Protein AF-A0A9R1AJM9-F1 (afdb_monomer)

InterPro domains:
  IPR002985 Arginine decarboxylase [PR01180] (87-108)
  IPR002985 Arginine decarboxylase [PR01180] (112-137)
  IPR002985 Arginine decarboxylase [PTHR43295] (6-146)
  IPR009006 Alanine racemase/group IV decarboxylase, C-terminal [G3DSA:2.40.37.10] (38-152)

Structure (mmCIF, N/CA/C/O backbone):
data_AF-A0A9R1AJM9-F1
#
_entry.id   AF-A0A9R1AJM9-F1
#
loop_
_atom_site.group_PDB
_atom_site.id
_atom_site.type_symbol
_atom_site.label_atom_id
_atom_site.label_alt_id
_atom_site.label_comp_id
_atom_site.label_asym_id
_atom_site.label_entity_id
_atom_site.label_seq_id
_atom_site.pdbx_PDB_ins_code
_atom_site.Cartn_x
_atom_site.Cartn_y
_atom_site.Cartn_z
_atom_site.occupancy
_atom_site.B_iso_or_equiv
_atom_site.auth_seq_id
_atom_site.auth_comp_id
_atom_site.auth_asym_id
_atom_site.auth_atom_id
_atom_site.pdbx_PDB_model_num
ATOM 1 N N . MET A 1 1 ? -6.172 -3.847 -23.328 1.00 57.66 1 MET A N 1
ATOM 2 C CA . MET A 1 1 ? -5.267 -3.491 -24.440 1.00 57.66 1 MET A CA 1
ATOM 3 C C . MET A 1 1 ? -4.485 -2.274 -23.989 1.00 57.66 1 MET A C 1
ATOM 5 O O . MET A 1 1 ? -5.105 -1.376 -23.436 1.00 57.66 1 MET A O 1
ATOM 9 N N . MET A 1 2 ? -3.161 -2.311 -24.115 1.00 74.50 2 MET A N 1
ATOM 10 C CA . MET A 1 2 ? -2.261 -1.235 -23.691 1.00 74.50 2 MET A CA 1
ATOM 11 C C . MET A 1 2 ? -2.350 -0.064 -24.672 1.00 74.50 2 MET A C 1
ATOM 13 O O . MET A 1 2 ? -2.499 -0.305 -25.872 1.00 74.50 2 MET A O 1
ATOM 17 N N . ASP A 1 3 ? -2.323 1.178 -24.190 1.00 82.06 3 ASP A N 1
ATOM 18 C CA . ASP A 1 3 ? -2.371 2.335 -25.082 1.00 82.06 3 ASP A CA 1
ATOM 19 C C . ASP A 1 3 ? -1.009 2.568 -25.778 1.00 82.06 3 ASP A C 1
ATOM 21 O O . ASP A 1 3 ? 0.035 2.144 -25.270 1.00 82.06 3 ASP A O 1
ATOM 25 N N . PRO A 1 4 ? -0.995 3.237 -26.947 1.00 82.56 4 PRO A N 1
ATOM 26 C CA . PRO A 1 4 ? 0.229 3.427 -27.725 1.00 82.56 4 PRO A CA 1
ATOM 27 C C . PRO A 1 4 ? 1.305 4.275 -27.036 1.00 82.56 4 PRO A C 1
ATOM 29 O O . PRO A 1 4 ? 2.485 4.075 -27.315 1.00 82.56 4 PRO A O 1
ATOM 32 N N . ALA A 1 5 ? 0.927 5.214 -26.160 1.00 80.88 5 ALA A N 1
ATOM 33 C CA . ALA A 1 5 ? 1.891 6.071 -25.471 1.00 80.88 5 ALA A CA 1
ATOM 34 C C . ALA A 1 5 ? 2.647 5.271 -24.405 1.00 80.88 5 ALA A C 1
ATOM 36 O O . ALA A 1 5 ? 3.869 5.363 -24.308 1.00 80.88 5 ALA A O 1
ATOM 37 N N . THR A 1 6 ? 1.938 4.409 -23.677 1.00 84.62 6 THR A N 1
ATOM 38 C CA . THR A 1 6 ? 2.558 3.498 -22.712 1.00 84.62 6 THR A CA 1
ATOM 39 C C . THR A 1 6 ? 3.488 2.494 -23.400 1.00 84.62 6 THR A C 1
ATOM 41 O O . THR A 1 6 ? 4.585 2.240 -22.910 1.00 84.62 6 THR A O 1
ATOM 44 N N . ALA A 1 7 ? 3.104 1.964 -24.567 1.00 83.56 7 ALA A N 1
ATOM 45 C CA . ALA A 1 7 ? 3.961 1.061 -25.339 1.00 83.56 7 ALA A CA 1
ATOM 46 C C . ALA A 1 7 ? 5.275 1.734 -25.778 1.00 83.56 7 ALA A C 1
ATOM 48 O O . ALA A 1 7 ? 6.339 1.132 -25.660 1.00 83.56 7 ALA A O 1
ATOM 49 N N . TYR A 1 8 ? 5.205 2.993 -26.218 1.00 86.44 8 TYR A N 1
ATOM 50 C CA . TYR A 1 8 ? 6.381 3.770 -26.608 1.00 86.44 8 TYR A CA 1
ATOM 51 C C . TYR A 1 8 ? 7.346 3.995 -25.432 1.00 86.44 8 TYR A C 1
ATOM 53 O O . TYR A 1 8 ? 8.543 3.774 -25.573 1.00 86.44 8 TYR A O 1
ATOM 61 N N . LEU A 1 9 ? 6.828 4.350 -24.252 1.00 87.88 9 LEU A N 1
ATOM 62 C CA . LEU A 1 9 ? 7.644 4.549 -23.046 1.00 87.88 9 LEU A CA 1
ATOM 63 C C . LEU A 1 9 ? 8.334 3.260 -22.578 1.00 87.88 9 LEU A C 1
ATOM 65 O O . LEU A 1 9 ? 9.476 3.287 -22.125 1.00 87.88 9 LEU A O 1
ATOM 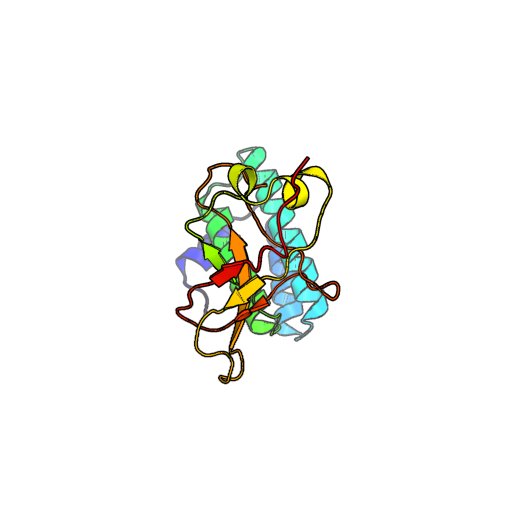69 N N . LEU A 1 10 ? 7.673 2.110 -22.718 1.00 85.12 10 LEU A N 1
ATOM 70 C CA . LEU A 1 10 ? 8.299 0.816 -22.431 1.00 85.12 10 LEU A CA 1
ATOM 71 C C . LEU A 1 10 ? 9.405 0.470 -23.439 1.00 85.12 10 LEU A C 1
ATOM 73 O O . LEU A 1 10 ? 10.399 -0.162 -23.080 1.00 85.12 10 LEU A O 1
ATOM 77 N N . ASP A 1 11 ? 9.267 0.931 -24.681 1.00 84.75 11 ASP A N 1
ATOM 78 C CA . ASP A 1 11 ? 10.297 0.835 -25.713 1.00 84.75 11 ASP A CA 1
ATOM 79 C C . ASP A 1 11 ? 11.421 1.875 -25.559 1.00 84.75 11 ASP A C 1
ATOM 81 O O . ASP A 1 11 ? 12.409 1.787 -26.287 1.00 84.75 11 ASP A O 1
ATOM 85 N N . GLU A 1 12 ? 11.346 2.815 -24.618 1.00 88.06 12 GLU A N 1
ATOM 86 C CA . GLU A 1 12 ? 12.440 3.739 -24.264 1.00 88.06 12 GLU A CA 1
ATOM 87 C C . GLU A 1 12 ? 13.197 3.320 -22.996 1.00 88.06 12 GLU A C 1
ATOM 89 O O . GLU A 1 12 ? 14.217 3.918 -22.657 1.00 88.06 12 GLU A O 1
ATOM 94 N N . LEU A 1 13 ? 12.780 2.228 -22.345 1.00 88.56 13 LEU A N 1
ATOM 95 C CA . LEU A 1 13 ? 13.502 1.659 -21.211 1.00 88.56 13 LEU A CA 1
ATOM 96 C C . LEU A 1 13 ? 14.968 1.356 -21.559 1.00 88.56 13 LEU A C 1
ATOM 98 O O . LEU A 1 13 ? 15.313 0.979 -22.689 1.00 88.56 13 LEU A O 1
ATOM 102 N N . THR A 1 14 ? 15.820 1.458 -20.542 1.00 87.94 14 THR A N 1
ATOM 103 C CA . THR A 1 14 ? 17.221 1.025 -20.604 1.00 87.94 14 THR A CA 1
ATOM 104 C C . THR A 1 14 ? 17.337 -0.445 -20.996 1.00 87.94 14 THR A C 1
ATOM 106 O O . THR A 1 14 ? 16.388 -1.215 -20.838 1.00 87.94 14 THR A O 1
ATOM 109 N N . ASP A 1 15 ? 18.504 -0.861 -21.490 1.00 85.75 15 ASP A N 1
ATOM 110 C CA . ASP A 1 15 ? 18.716 -2.237 -21.959 1.00 85.75 15 ASP A CA 1
ATOM 111 C C . ASP A 1 15 ? 18.404 -3.290 -20.883 1.00 85.75 15 ASP A C 1
ATOM 113 O O . ASP A 1 15 ? 17.752 -4.295 -21.186 1.00 85.75 15 ASP A O 1
ATOM 117 N N . ASP A 1 16 ? 18.768 -3.019 -19.627 1.00 82.88 16 ASP A N 1
ATOM 118 C CA . ASP A 1 16 ? 18.484 -3.901 -18.492 1.00 82.88 16 ASP A CA 1
ATOM 119 C C . ASP A 1 16 ? 16.971 -4.049 -18.264 1.00 82.88 16 ASP A C 1
ATOM 121 O O . ASP A 1 16 ? 16.442 -5.162 -18.303 1.00 82.88 16 ASP A O 1
ATOM 125 N N . CYS A 1 17 ? 16.234 -2.940 -18.127 1.00 84.75 17 CYS A N 1
ATOM 126 C CA . CYS A 1 17 ? 14.778 -2.962 -17.936 1.00 84.75 17 CYS A CA 1
ATOM 127 C C . CYS A 1 17 ? 14.040 -3.525 -19.161 1.00 84.75 17 CYS A C 1
ATOM 129 O O . CYS A 1 17 ? 13.062 -4.261 -19.032 1.00 84.75 17 CYS A O 1
ATOM 131 N N . ARG A 1 18 ? 14.524 -3.236 -20.369 1.00 89.69 18 ARG A N 1
ATOM 132 C CA . ARG A 1 18 ? 13.957 -3.749 -21.618 1.00 89.69 18 ARG A CA 1
ATOM 133 C C . ARG A 1 18 ? 14.117 -5.261 -21.734 1.00 89.69 18 ARG A C 1
ATOM 135 O O . ARG A 1 18 ? 13.238 -5.923 -22.288 1.00 89.69 18 ARG A O 1
ATOM 142 N N . SER A 1 19 ? 15.219 -5.821 -21.235 1.00 89.00 19 SER A N 1
ATOM 143 C CA . SER A 1 19 ? 15.408 -7.272 -21.200 1.00 89.00 19 SER A CA 1
ATOM 144 C C . SER A 1 19 ? 14.339 -7.949 -20.332 1.00 89.00 19 SER A C 1
ATOM 146 O O . SER A 1 19 ? 13.707 -8.904 -20.790 1.00 89.00 19 SER A O 1
ATOM 148 N N . GLU A 1 20 ? 14.027 -7.376 -19.165 1.00 90.00 20 GLU A N 1
ATOM 149 C CA . GLU A 1 20 ? 12.973 -7.878 -18.275 1.00 90.00 20 GLU A CA 1
ATOM 150 C C . GLU A 1 20 ? 11.580 -7.717 -18.878 1.00 90.00 20 GLU A C 1
ATOM 152 O O . GLU A 1 20 ? 10.772 -8.644 -18.842 1.00 90.00 20 GLU A O 1
ATOM 157 N N . TYR A 1 21 ? 11.315 -6.585 -19.533 1.00 90.81 21 TYR A N 1
ATOM 158 C CA . TYR A 1 21 ? 10.075 -6.390 -20.277 1.00 90.81 21 TYR A CA 1
ATOM 159 C C . TYR A 1 21 ? 9.892 -7.450 -21.377 1.00 90.81 21 TYR A C 1
ATOM 161 O O . TYR A 1 21 ? 8.815 -8.031 -21.514 1.00 90.81 21 TYR A O 1
ATOM 169 N N . ARG A 1 22 ? 10.946 -7.785 -22.133 1.00 91.19 22 ARG A N 1
ATOM 170 C CA . ARG A 1 22 ? 10.879 -8.860 -23.139 1.00 91.19 22 ARG A CA 1
ATOM 171 C C . ARG A 1 22 ? 10.629 -10.228 -22.507 1.00 91.19 22 ARG A C 1
ATOM 173 O O . ARG A 1 22 ? 9.848 -11.003 -23.059 1.00 91.19 22 ARG A O 1
ATOM 1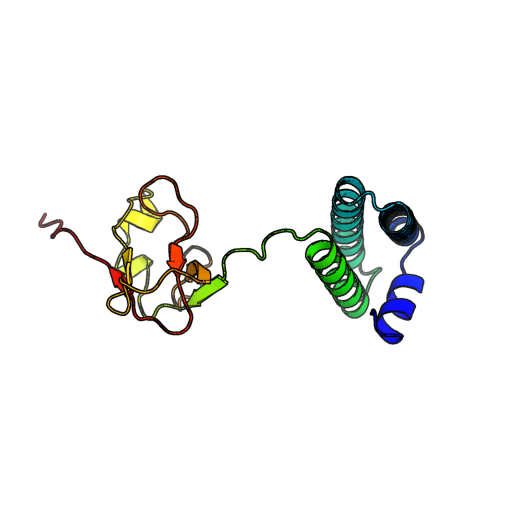80 N N . ASN A 1 23 ? 11.257 -10.525 -21.370 1.00 92.25 23 ASN A N 1
ATOM 181 C CA . ASN A 1 23 ? 11.045 -11.776 -20.637 1.00 92.25 23 ASN A CA 1
ATOM 182 C C . ASN A 1 23 ? 9.594 -11.902 -20.144 1.00 92.25 23 ASN A C 1
ATOM 184 O O . ASN A 1 23 ? 8.956 -12.945 -20.338 1.00 92.25 23 ASN A O 1
ATOM 188 N N . LEU A 1 24 ? 9.045 -10.814 -19.601 1.00 91.25 24 LEU A N 1
ATOM 189 C CA . LEU A 1 24 ? 7.638 -10.686 -19.229 1.00 91.25 24 LEU A CA 1
ATOM 190 C C . LEU A 1 24 ? 6.731 -10.950 -20.432 1.00 91.25 24 LEU A C 1
ATOM 192 O O . LEU A 1 24 ? 5.893 -11.846 -20.381 1.00 91.25 24 LEU A O 1
ATOM 196 N N . MET A 1 25 ? 6.939 -10.258 -21.554 1.00 89.06 25 MET A N 1
ATOM 197 C CA . MET A 1 25 ? 6.104 -10.442 -22.746 1.00 89.06 25 MET A CA 1
ATOM 198 C C . MET A 1 25 ? 6.197 -11.866 -23.306 1.00 89.06 25 MET A C 1
ATOM 200 O O . MET A 1 25 ? 5.185 -12.452 -23.690 1.00 89.06 25 MET A O 1
ATOM 204 N N . ALA A 1 26 ? 7.389 -12.464 -23.309 1.00 91.12 26 ALA A N 1
ATOM 205 C CA . ALA A 1 26 ? 7.583 -13.837 -23.759 1.00 91.12 26 ALA A CA 1
ATOM 206 C C . ALA A 1 26 ? 6.875 -14.856 -22.849 1.00 91.12 26 ALA A C 1
ATOM 208 O O . ALA A 1 26 ? 6.272 -15.804 -23.352 1.00 91.12 26 ALA A O 1
ATOM 209 N N . SER A 1 27 ? 6.926 -14.678 -21.524 1.00 90.44 27 SER A N 1
ATOM 210 C CA . SER A 1 27 ? 6.200 -15.540 -20.575 1.00 90.44 27 SER A CA 1
ATOM 211 C C . SER A 1 27 ? 4.682 -15.370 -20.682 1.00 90.44 27 SER A C 1
ATOM 213 O O . SER A 1 27 ? 3.967 -16.372 -20.720 1.00 90.44 27 SER A O 1
ATOM 215 N N . ALA A 1 28 ? 4.197 -14.139 -20.876 1.00 87.25 28 ALA A N 1
ATOM 216 C CA . ALA A 1 28 ? 2.785 -13.850 -21.115 1.00 87.25 28 ALA A CA 1
ATOM 217 C C . ALA A 1 28 ? 2.257 -14.527 -22.392 1.00 87.25 28 ALA A C 1
ATOM 219 O O . ALA A 1 28 ? 1.195 -15.146 -22.366 1.00 87.25 28 ALA A O 1
ATOM 220 N N . VAL A 1 29 ? 3.014 -14.485 -23.498 1.00 87.75 29 VAL A N 1
ATOM 221 C CA . VAL A 1 29 ? 2.655 -15.179 -24.754 1.00 87.75 29 VAL A CA 1
ATOM 222 C C . VAL A 1 29 ? 2.618 -16.699 -24.573 1.00 87.75 29 VAL A C 1
ATOM 224 O O . VAL A 1 29 ? 1.786 -17.371 -25.179 1.00 87.75 29 VAL A O 1
ATOM 227 N N . ARG A 1 30 ? 3.493 -17.250 -23.724 1.00 88.62 30 ARG A N 1
ATOM 228 C CA . ARG A 1 30 ? 3.503 -18.681 -23.382 1.00 88.62 30 ARG A CA 1
ATOM 229 C C . ARG A 1 30 ? 2.381 -19.089 -22.418 1.00 88.62 30 ARG A C 1
ATOM 231 O O . ARG A 1 30 ? 2.199 -20.284 -22.209 1.00 88.62 30 ARG A O 1
ATOM 238 N N . GLY A 1 31 ? 1.639 -18.136 -21.848 1.00 84.06 31 GLY A N 1
ATOM 239 C CA . GLY A 1 31 ? 0.611 -18.397 -20.836 1.00 84.06 31 GLY A CA 1
ATOM 240 C C . GLY A 1 31 ? 1.175 -18.829 -19.478 1.00 84.06 31 GLY A C 1
ATOM 241 O O . GLY A 1 31 ? 0.448 -19.402 -18.671 1.00 84.06 31 GLY A O 1
ATOM 242 N N . ASP A 1 32 ? 2.461 -18.578 -19.226 1.00 88.62 32 ASP A N 1
ATOM 243 C CA . ASP A 1 32 ? 3.106 -18.880 -17.950 1.00 88.62 32 ASP A CA 1
ATOM 244 C C . ASP A 1 32 ? 2.942 -17.690 -16.997 1.00 88.62 32 ASP A C 1
ATOM 246 O O . ASP A 1 32 ? 3.760 -16.769 -16.946 1.00 88.62 32 ASP A O 1
ATOM 250 N N . PHE A 1 33 ? 1.814 -17.691 -16.291 1.00 83.44 33 PHE A N 1
ATOM 251 C CA . PHE A 1 33 ? 1.394 -16.594 -15.427 1.00 83.44 33 PHE A CA 1
ATOM 252 C C . PHE A 1 33 ? 2.262 -16.438 -14.174 1.00 83.44 33 PHE A C 1
ATOM 254 O O . PHE A 1 33 ? 2.510 -15.309 -13.762 1.00 83.44 33 PHE A O 1
ATOM 261 N N . GLU A 1 34 ? 2.759 -17.529 -13.588 1.00 84.12 34 GLU A N 1
ATOM 262 C CA . GLU A 1 34 ? 3.613 -17.470 -12.394 1.00 84.12 34 GLU A CA 1
ATOM 263 C C . GLU A 1 34 ? 4.928 -16.752 -12.713 1.00 84.12 34 GLU A C 1
ATOM 265 O O . GLU A 1 34 ? 5.295 -15.772 -12.062 1.00 84.12 34 GLU A O 1
ATOM 270 N N . THR A 1 35 ? 5.579 -17.168 -13.800 1.00 90.25 35 THR A N 1
ATOM 271 C CA . THR A 1 35 ? 6.811 -16.538 -14.274 1.00 90.25 35 THR A CA 1
ATOM 272 C C . THR A 1 35 ? 6.573 -15.098 -14.749 1.00 90.25 35 THR A C 1
ATOM 274 O O . THR A 1 35 ? 7.428 -14.233 -14.555 1.00 90.25 35 THR A O 1
ATOM 277 N N . CYS A 1 36 ? 5.401 -14.804 -15.322 1.00 89.69 36 CYS A N 1
ATOM 278 C CA . CYS A 1 36 ? 5.019 -13.446 -15.719 1.00 89.69 36 CYS A CA 1
ATOM 279 C C . CYS A 1 36 ? 4.983 -12.483 -14.520 1.00 89.69 36 CYS A C 1
ATOM 281 O O . CYS A 1 36 ? 5.534 -11.384 -14.601 1.00 89.69 36 CYS A O 1
ATOM 283 N N . GLY A 1 37 ? 4.409 -12.914 -13.390 1.00 88.38 37 GLY A N 1
ATOM 284 C CA . GLY A 1 37 ? 4.405 -12.135 -12.149 1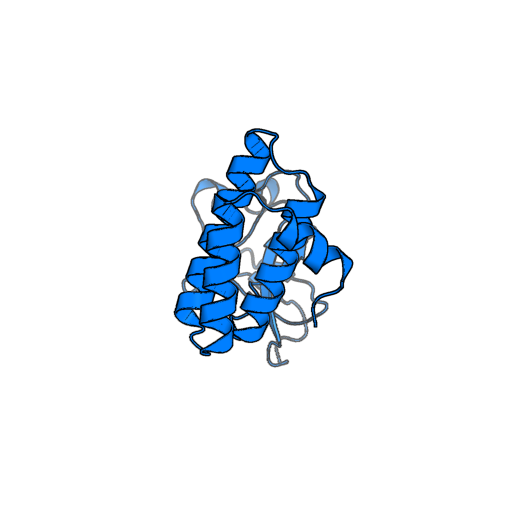.00 88.38 37 GLY A CA 1
ATOM 285 C C . GLY A 1 37 ? 5.816 -11.856 -11.623 1.00 88.38 37 GLY A C 1
ATOM 286 O O . GLY A 1 37 ? 6.127 -10.724 -11.256 1.00 88.38 37 GLY A O 1
ATOM 287 N N . LEU A 1 38 ? 6.706 -12.854 -11.675 1.00 90.75 38 LEU A N 1
ATOM 288 C CA . LEU A 1 38 ? 8.104 -12.690 -11.260 1.00 90.75 38 LEU A CA 1
ATOM 289 C C . LEU A 1 38 ? 8.846 -11.647 -12.108 1.00 90.75 38 LEU A C 1
ATOM 291 O O . LEU A 1 38 ? 9.530 -10.784 -11.551 1.00 90.75 38 LEU A O 1
ATOM 295 N N . TYR A 1 39 ? 8.700 -11.698 -13.436 1.00 92.75 39 TYR A N 1
ATOM 296 C CA . TYR A 1 39 ? 9.318 -10.708 -14.324 1.00 92.75 39 TYR A CA 1
ATOM 297 C C . TYR A 1 39 ? 8.699 -9.316 -14.165 1.00 92.75 39 TYR A C 1
ATOM 299 O O . TYR A 1 39 ? 9.421 -8.325 -14.250 1.00 92.75 39 TYR A O 1
ATOM 307 N N . ALA A 1 40 ? 7.397 -9.217 -13.879 1.00 91.69 40 ALA A N 1
ATOM 308 C CA . ALA A 1 40 ? 6.748 -7.940 -13.578 1.00 91.69 40 ALA A CA 1
ATOM 309 C C . ALA A 1 40 ? 7.336 -7.293 -12.315 1.00 91.69 40 ALA A C 1
ATOM 311 O O . ALA A 1 40 ? 7.711 -6.119 -12.339 1.00 91.69 40 ALA A O 1
ATOM 312 N N . ASP A 1 41 ? 7.520 -8.071 -11.247 1.00 91.19 41 ASP A N 1
ATOM 313 C CA . ASP A 1 41 ? 8.144 -7.591 -10.012 1.00 91.19 41 ASP A CA 1
ATOM 314 C C . ASP A 1 41 ? 9.616 -7.202 -10.207 1.00 91.19 41 ASP A C 1
ATOM 316 O O . ASP A 1 41 ? 10.086 -6.221 -9.625 1.00 91.19 41 ASP A O 1
ATOM 320 N N . GLN A 1 42 ? 10.366 -7.966 -11.009 1.00 93.88 42 GLN A N 1
ATOM 321 C CA . GLN A 1 42 ? 11.757 -7.646 -11.351 1.00 93.88 42 GLN A CA 1
ATOM 322 C C . GLN A 1 42 ? 11.853 -6.346 -12.149 1.00 93.88 42 GLN A C 1
ATOM 324 O O . GLN A 1 42 ? 12.629 -5.464 -11.776 1.00 93.88 42 GLN A O 1
ATOM 329 N N . LEU A 1 43 ? 11.027 -6.200 -13.188 1.00 94.31 43 LEU A N 1
ATOM 330 C CA . LEU A 1 43 ? 10.942 -4.989 -13.998 1.00 94.31 43 LEU A CA 1
ATOM 331 C C . LEU A 1 43 ? 10.621 -3.771 -13.126 1.00 94.31 43 LEU A C 1
ATOM 333 O O . LEU A 1 43 ? 11.351 -2.783 -13.160 1.00 94.31 43 LEU A O 1
ATOM 337 N N . LYS A 1 44 ? 9.581 -3.862 -12.288 1.00 94.31 44 LYS A N 1
ATOM 338 C CA . LYS A 1 44 ? 9.167 -2.776 -11.392 1.00 94.31 44 LYS A CA 1
ATOM 339 C C . LYS A 1 44 ? 10.281 -2.355 -10.433 1.00 94.31 44 LYS A C 1
ATOM 341 O O . LYS A 1 44 ? 10.529 -1.160 -10.276 1.00 94.31 44 LYS A O 1
ATOM 346 N N . ARG A 1 45 ? 10.985 -3.317 -9.824 1.00 94.31 45 ARG A N 1
ATOM 347 C CA . ARG A 1 45 ? 12.121 -3.034 -8.930 1.00 94.31 45 ARG A CA 1
ATOM 348 C C . ARG A 1 45 ? 13.270 -2.345 -9.662 1.00 94.31 45 ARG A C 1
ATOM 350 O O . ARG A 1 45 ? 13.747 -1.321 -9.186 1.00 94.31 45 ARG A O 1
ATOM 357 N N . HIS A 1 46 ? 13.689 -2.859 -10.816 1.00 94.12 46 HIS A N 1
ATOM 358 C CA . HIS A 1 46 ? 14.790 -2.257 -11.572 1.00 94.12 46 HIS A CA 1
ATOM 359 C C . HIS A 1 46 ? 14.446 -0.858 -12.095 1.00 94.12 46 HIS A C 1
ATOM 361 O O . HIS A 1 46 ? 15.271 0.047 -11.981 1.00 94.12 46 HIS A O 1
ATOM 367 N N . CYS A 1 47 ? 13.223 -0.642 -12.590 1.00 94.19 47 CYS A N 1
ATOM 368 C CA . CYS A 1 47 ? 12.778 0.688 -13.002 1.00 94.19 47 CYS A CA 1
ATOM 369 C C . CYS A 1 47 ? 12.763 1.679 -11.828 1.00 94.19 47 CYS A C 1
ATOM 371 O O . CYS A 1 47 ? 13.164 2.828 -11.998 1.00 94.19 47 CYS A O 1
ATOM 373 N N . ALA A 1 48 ? 12.358 1.242 -10.631 1.00 94.56 48 ALA A N 1
ATOM 374 C CA . ALA A 1 48 ? 12.396 2.080 -9.435 1.00 94.56 48 ALA A CA 1
ATOM 375 C C . ALA A 1 48 ? 13.827 2.470 -9.030 1.00 94.56 48 ALA A C 1
ATOM 377 O O . ALA A 1 48 ? 14.051 3.620 -8.658 1.00 94.56 48 ALA A O 1
ATOM 378 N N . GLU A 1 49 ? 14.798 1.558 -9.126 1.00 94.81 49 GLU A N 1
ATOM 379 C CA . GLU A 1 49 ? 16.205 1.894 -8.866 1.00 94.81 49 GLU A CA 1
ATOM 380 C C . GLU A 1 49 ? 16.756 2.870 -9.910 1.00 94.81 49 GLU A C 1
ATOM 382 O O . GLU A 1 49 ? 17.325 3.896 -9.556 1.00 94.81 49 GLU A O 1
ATOM 387 N N . GLN A 1 50 ? 16.507 2.637 -11.198 1.00 93.44 50 GLN A N 1
ATOM 388 C CA . GLN A 1 50 ? 16.980 3.548 -12.246 1.00 93.44 50 GLN A CA 1
ATOM 389 C C . GLN A 1 50 ? 16.328 4.934 -12.194 1.00 93.44 50 GLN A C 1
ATOM 391 O O . GLN A 1 50 ? 16.954 5.927 -12.566 1.00 93.44 50 GLN A O 1
ATOM 396 N N . PHE A 1 51 ? 15.089 5.024 -11.710 1.00 95.25 51 PHE A N 1
ATOM 397 C CA . PHE A 1 51 ? 14.462 6.305 -11.403 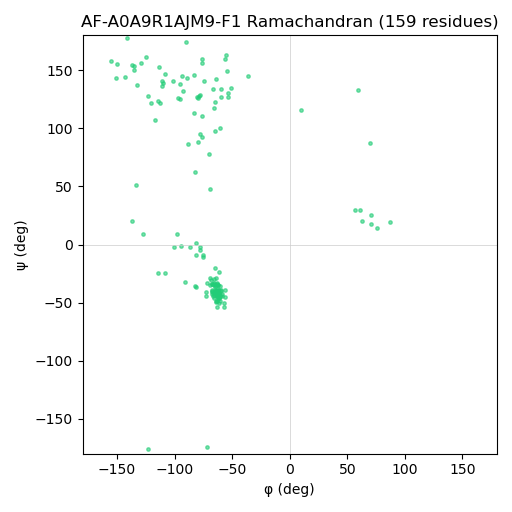1.00 95.25 51 PHE A CA 1
ATOM 398 C C . PHE A 1 51 ? 15.199 7.042 -10.274 1.00 95.25 51 PHE A C 1
ATOM 400 O O . PHE A 1 51 ? 15.438 8.243 -10.391 1.00 95.25 51 PHE A O 1
ATOM 407 N N . LYS A 1 52 ? 15.612 6.343 -9.205 1.00 94.56 52 LYS A N 1
ATOM 408 C CA . LYS A 1 52 ? 16.400 6.951 -8.112 1.00 94.56 52 LYS A CA 1
ATOM 409 C C . LYS A 1 52 ? 17.749 7.481 -8.600 1.00 94.56 52 LYS A C 1
ATOM 411 O O . LYS A 1 52 ? 18.185 8.525 -8.128 1.00 94.56 52 LYS A O 1
ATOM 416 N N . GLU A 1 53 ? 18.359 6.804 -9.571 1.00 94.88 53 GLU A N 1
ATOM 417 C CA . GLU A 1 53 ? 19.602 7.238 -10.226 1.00 94.88 53 GLU A CA 1
ATOM 418 C C . GLU A 1 53 ? 19.390 8.352 -11.274 1.00 94.88 53 GLU A C 1
ATOM 420 O O . GLU A 1 53 ? 20.348 8.842 -11.871 1.00 94.88 53 GLU A O 1
ATOM 425 N N . GLY A 1 54 ? 18.143 8.774 -11.519 1.00 91.88 54 GLY A N 1
ATOM 426 C CA . GLY A 1 54 ? 17.803 9.840 -12.466 1.00 91.88 54 GLY A CA 1
ATOM 427 C C . GLY A 1 54 ? 17.870 9.435 -13.943 1.00 91.88 54 GLY A C 1
ATOM 428 O O . GLY A 1 54 ? 17.873 10.307 -14.809 1.00 91.88 54 GLY A O 1
ATOM 429 N N . VAL A 1 55 ? 17.932 8.132 -14.239 1.00 93.69 55 VAL A N 1
ATOM 430 C CA . VAL A 1 55 ? 17.990 7.595 -15.611 1.00 93.69 55 VAL A CA 1
ATOM 431 C C . VAL A 1 55 ? 16.598 7.506 -16.239 1.00 93.69 55 VAL A C 1
ATOM 433 O O . VAL A 1 55 ? 16.448 7.742 -17.435 1.00 93.69 55 VAL A O 1
ATOM 436 N N . LEU A 1 56 ? 15.581 7.179 -15.438 1.00 93.56 56 LEU A N 1
ATOM 437 C CA . LEU A 1 56 ? 14.184 7.096 -15.873 1.00 93.56 56 LEU A CA 1
ATOM 438 C C . LEU A 1 56 ? 13.359 8.256 -15.314 1.00 93.56 56 LEU A C 1
ATOM 440 O O . LEU A 1 56 ? 13.586 8.709 -14.193 1.00 93.56 56 LEU A O 1
ATOM 444 N N . GLY A 1 57 ? 12.370 8.703 -16.089 1.00 92.94 57 GLY A N 1
ATOM 445 C CA . GLY A 1 57 ? 11.390 9.702 -15.665 1.00 92.94 57 GLY A CA 1
ATOM 446 C C . GLY A 1 57 ? 10.141 9.099 -15.016 1.00 92.94 57 GLY A C 1
ATOM 447 O O . GLY A 1 57 ? 9.946 7.881 -14.968 1.00 92.94 57 GLY A O 1
ATOM 448 N N . LEU A 1 58 ? 9.265 9.969 -14.511 1.00 93.75 58 LEU A N 1
ATOM 449 C CA . LEU A 1 58 ? 8.035 9.565 -13.821 1.00 93.75 58 LEU A CA 1
ATOM 450 C C . LEU A 1 58 ? 7.054 8.854 -14.765 1.00 93.75 58 LEU A C 1
ATOM 452 O O . LEU A 1 58 ? 6.352 7.930 -14.361 1.00 93.75 58 LEU A O 1
ATOM 456 N N . GLU A 1 59 ? 7.022 9.258 -16.032 1.00 93.31 59 GLU A N 1
ATOM 457 C CA . GLU A 1 59 ? 6.200 8.646 -17.074 1.00 93.31 59 GLU A CA 1
ATOM 458 C C . GLU A 1 59 ? 6.570 7.179 -17.334 1.00 93.31 59 GLU A C 1
ATOM 460 O O . GLU A 1 59 ? 5.684 6.352 -17.540 1.00 93.31 59 GLU A O 1
ATOM 465 N N . HIS A 1 60 ? 7.854 6.828 -17.224 1.00 93.12 60 HIS A N 1
ATOM 466 C CA . HIS A 1 60 ? 8.318 5.448 -17.354 1.00 93.12 60 HIS A CA 1
ATOM 467 C C . HIS A 1 60 ? 7.826 4.584 -16.186 1.00 93.12 60 HIS A C 1
ATOM 469 O O . HIS A 1 60 ? 7.344 3.472 -16.398 1.00 93.12 60 HIS A O 1
ATOM 475 N N . LEU A 1 61 ? 7.879 5.110 -14.957 1.00 93.62 61 LEU A N 1
ATOM 476 C CA . LEU A 1 61 ? 7.319 4.430 -13.785 1.00 93.62 61 LEU A CA 1
ATOM 477 C C . LEU A 1 61 ? 5.811 4.224 -13.919 1.00 93.62 61 LEU A C 1
ATOM 479 O O . LEU A 1 61 ? 5.330 3.117 -13.693 1.00 93.62 61 LEU A O 1
ATOM 483 N N . ALA A 1 62 ? 5.077 5.256 -14.342 1.00 92.00 62 ALA A N 1
ATOM 484 C CA . ALA A 1 62 ? 3.638 5.157 -14.566 1.00 92.00 62 ALA A CA 1
ATOM 485 C C . ALA A 1 62 ? 3.299 4.096 -15.627 1.00 92.00 62 ALA A C 1
ATOM 487 O O . ALA A 1 62 ? 2.340 3.338 -15.466 1.00 92.00 62 ALA A O 1
ATOM 488 N N . ALA A 1 63 ? 4.109 4.000 -16.686 1.00 92.88 63 ALA A N 1
ATOM 489 C CA . ALA A 1 63 ? 3.933 2.998 -17.727 1.00 92.88 63 ALA A CA 1
ATOM 490 C C . ALA A 1 63 ? 4.165 1.567 -17.218 1.00 92.88 63 ALA A C 1
ATOM 492 O O . ALA A 1 63 ? 3.381 0.660 -17.513 1.00 92.88 63 ALA A O 1
ATOM 493 N N . VAL A 1 64 ? 5.214 1.368 -16.416 1.00 93.56 64 VAL A N 1
ATOM 494 C CA . VAL A 1 64 ? 5.534 0.075 -15.795 1.00 93.56 64 VAL A CA 1
ATOM 495 C C . VAL A 1 64 ? 4.483 -0.321 -14.759 1.00 93.56 64 VAL A C 1
ATOM 497 O O . VAL A 1 64 ? 4.078 -1.482 -14.724 1.00 93.56 64 VAL A O 1
ATOM 500 N N . ASP A 1 65 ? 3.980 0.622 -13.962 1.00 91.94 65 ASP A N 1
ATOM 501 C CA . ASP A 1 65 ? 2.885 0.367 -13.023 1.00 91.94 65 ASP A CA 1
ATOM 502 C C . ASP A 1 65 ? 1.610 -0.067 -13.757 1.00 91.94 65 ASP A C 1
ATOM 504 O O . ASP A 1 65 ? 1.014 -1.087 -13.402 1.00 91.94 65 ASP A O 1
ATOM 508 N N . GLY A 1 66 ? 1.244 0.623 -14.842 1.00 90.50 66 GLY A N 1
ATOM 509 C CA . GLY A 1 66 ? 0.120 0.228 -15.693 1.00 90.50 66 GLY A CA 1
ATOM 510 C C . GLY A 1 66 ? 0.292 -1.166 -16.310 1.00 90.50 66 GLY A C 1
ATOM 511 O O . GLY A 1 66 ? -0.661 -1.948 -16.350 1.00 90.50 66 GLY A O 1
ATOM 512 N N . LEU A 1 67 ? 1.508 -1.522 -16.745 1.00 90.38 67 LEU A N 1
ATOM 513 C CA . LEU A 1 67 ? 1.820 -2.876 -17.216 1.00 90.38 67 LEU A CA 1
ATOM 514 C C . LEU A 1 67 ? 1.606 -3.919 -16.113 1.00 90.38 67 LEU A C 1
ATOM 516 O O . LEU A 1 67 ? 0.953 -4.937 -16.349 1.00 90.38 67 LEU A O 1
ATOM 520 N N . CYS A 1 68 ? 2.135 -3.666 -14.915 1.00 89.81 68 CYS A N 1
ATOM 521 C CA . CYS A 1 68 ? 2.016 -4.574 -13.776 1.00 89.81 68 CYS A CA 1
ATOM 522 C C . CYS A 1 68 ? 0.548 -4.787 -13.384 1.0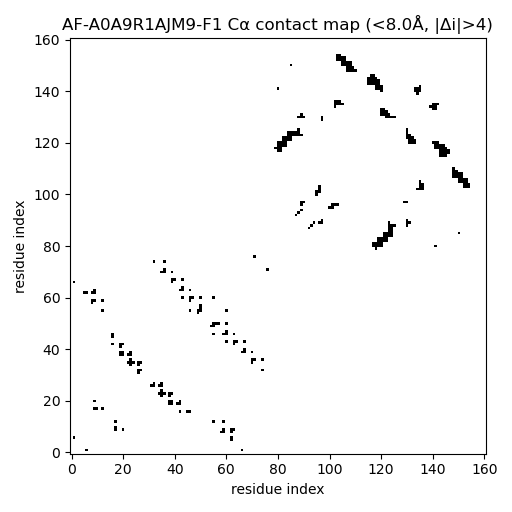0 89.81 68 CYS A C 1
ATOM 524 O O . CYS A 1 68 ? 0.147 -5.917 -13.112 1.00 89.81 68 CYS A O 1
ATOM 526 N N . GLU A 1 69 ? -0.281 -3.740 -13.423 1.00 87.19 69 GLU A N 1
ATOM 527 C CA . GLU A 1 69 ? -1.725 -3.868 -13.202 1.00 87.19 69 GLU A CA 1
ATOM 528 C C . GLU A 1 69 ? -2.405 -4.748 -14.258 1.00 87.19 69 GLU A C 1
ATOM 530 O O . GLU A 1 69 ? -3.270 -5.562 -13.926 1.00 87.19 69 GLU A O 1
ATOM 535 N N . ILE A 1 70 ? -2.029 -4.613 -15.535 1.00 87.69 70 ILE A N 1
ATOM 536 C CA . ILE A 1 70 ? -2.561 -5.459 -16.613 1.00 87.69 70 ILE A CA 1
ATOM 537 C C . ILE A 1 70 ? -2.168 -6.922 -16.387 1.00 87.69 70 ILE A C 1
ATOM 539 O O . ILE A 1 70 ? -3.020 -7.803 -16.527 1.00 87.69 70 ILE A O 1
ATOM 543 N N . VAL A 1 71 ? -0.911 -7.178 -16.016 1.00 88.12 71 VAL A N 1
ATOM 544 C CA . VAL A 1 71 ? -0.417 -8.524 -15.701 1.00 88.12 71 VAL A CA 1
ATOM 545 C C . VAL A 1 71 ? -1.183 -9.110 -14.518 1.00 88.12 71 VAL A C 1
ATOM 547 O O . VAL A 1 71 ? -1.753 -10.191 -14.651 1.00 88.12 71 VAL A O 1
ATOM 550 N N . ALA A 1 72 ? -1.307 -8.372 -13.413 1.00 85.06 72 ALA A N 1
ATOM 551 C CA . ALA A 1 72 ? -2.057 -8.798 -12.232 1.00 85.06 72 ALA A CA 1
ATOM 552 C C . ALA A 1 72 ? -3.520 -9.149 -12.569 1.00 85.06 72 ALA A C 1
ATOM 554 O O . ALA A 1 72 ? -4.028 -10.211 -12.200 1.00 85.06 72 ALA A O 1
ATOM 555 N N . ARG A 1 73 ? -4.194 -8.305 -13.363 1.00 84.12 73 ARG A N 1
ATOM 556 C CA . ARG A 1 73 ? -5.561 -8.581 -13.841 1.00 84.12 73 ARG A CA 1
ATOM 557 C C . ARG A 1 73 ? -5.629 -9.840 -14.706 1.00 84.12 73 ARG A C 1
ATOM 559 O O . ARG A 1 73 ? -6.577 -10.609 -14.572 1.00 84.12 73 ARG A O 1
ATOM 566 N N . GLY A 1 74 ? -4.644 -10.060 -15.578 1.00 82.62 74 GLY A N 1
ATOM 567 C CA . GLY A 1 74 ? -4.562 -11.246 -16.434 1.00 82.62 74 GLY A CA 1
ATOM 568 C C . GLY A 1 74 ? -4.317 -12.543 -15.659 1.00 82.62 74 GLY A C 1
ATOM 569 O O . GLY A 1 74 ? -4.864 -13.581 -16.020 1.00 82.62 74 GLY A O 1
ATOM 570 N N . MET A 1 75 ? -3.554 -12.475 -14.567 1.00 81.62 75 MET A N 1
ATOM 571 C CA . MET A 1 75 ? -3.281 -13.609 -13.678 1.00 81.62 75 MET A CA 1
ATOM 572 C C . MET A 1 75 ? -4.463 -13.964 -12.764 1.00 81.62 75 MET A C 1
ATOM 574 O O . MET A 1 75 ? -4.425 -14.986 -12.081 1.00 81.62 75 MET A O 1
ATOM 578 N N . GLY A 1 76 ? -5.500 -13.121 -12.703 1.00 76.31 76 GLY A N 1
ATOM 579 C CA . GLY A 1 76 ? -6.593 -13.282 -11.745 1.00 76.31 76 GLY A CA 1
ATOM 580 C C . GLY A 1 76 ? -6.132 -13.162 -10.289 1.00 76.31 76 GLY A C 1
ATOM 581 O O . GLY A 1 76 ? -6.820 -13.654 -9.394 1.00 76.31 76 GLY A O 1
ATOM 582 N N . THR A 1 77 ? -4.975 -12.535 -10.036 1.00 69.19 77 THR A N 1
ATOM 583 C CA . THR A 1 77 ? -4.530 -12.249 -8.670 1.00 69.19 77 THR A CA 1
ATOM 584 C C . THR A 1 77 ? -5.577 -11.369 -8.007 1.00 69.19 77 THR A C 1
ATOM 586 O O . THR A 1 77 ? -5.972 -10.350 -8.580 1.00 69.19 77 THR A O 1
ATOM 589 N N . ALA A 1 78 ? -6.052 -11.783 -6.830 1.00 62.44 78 ALA A N 1
ATOM 590 C CA . ALA A 1 78 ? -7.047 -11.033 -6.081 1.00 62.44 78 ALA A CA 1
ATOM 591 C C . ALA A 1 78 ? -6.556 -9.594 -5.885 1.00 62.44 78 ALA A C 1
ATOM 593 O O . ALA A 1 78 ? -5.438 -9.368 -5.420 1.00 62.44 78 ALA A O 1
ATOM 594 N N . GLU A 1 79 ? -7.393 -8.632 -6.271 1.00 69.31 79 GLU A N 1
ATOM 595 C CA . GLU A 1 79 ? -7.172 -7.226 -5.957 1.00 69.31 79 GLU A CA 1
ATOM 596 C C . GLU A 1 79 ? -6.970 -7.125 -4.437 1.00 69.31 79 GLU A C 1
ATOM 598 O O . GLU A 1 79 ? -7.728 -7.726 -3.668 1.00 69.31 79 GLU A O 1
ATOM 603 N N . GLY A 1 80 ? -5.905 -6.446 -4.000 1.00 80.00 80 GLY A N 1
ATOM 604 C CA . GLY A 1 80 ? -5.613 -6.299 -2.574 1.00 80.00 80 GLY A CA 1
ATOM 605 C C . GLY A 1 80 ? -6.799 -5.691 -1.808 1.00 80.00 80 GLY A C 1
ATOM 606 O O . GLY A 1 80 ? -7.698 -5.098 -2.413 1.00 80.00 80 GLY A O 1
ATOM 607 N N . PRO A 1 81 ? -6.824 -5.804 -0.469 1.00 88.88 81 PRO A N 1
ATOM 608 C CA . PRO A 1 81 ? -7.944 -5.299 0.308 1.00 88.88 81 PRO A CA 1
ATOM 609 C C . PRO A 1 81 ? -8.120 -3.795 0.083 1.00 88.88 81 PRO A C 1
ATOM 611 O O . PRO A 1 81 ? -7.170 -3.010 0.140 1.00 88.88 81 PRO A O 1
ATOM 614 N N . ARG A 1 82 ? -9.364 -3.375 -0.145 1.00 89.31 82 ARG A N 1
ATOM 615 C CA . ARG A 1 82 ? -9.704 -1.968 -0.340 1.00 89.31 82 ARG A CA 1
ATOM 616 C C . ARG A 1 82 ? -9.474 -1.192 0.955 1.00 89.31 82 ARG A C 1
ATOM 618 O O . ARG A 1 82 ? -9.925 -1.600 2.024 1.00 89.31 82 ARG A O 1
ATOM 625 N N . ARG A 1 83 ? -8.831 -0.032 0.861 1.00 90.50 83 ARG A N 1
ATOM 626 C CA . ARG A 1 83 ? -8.676 0.875 2.003 1.00 90.50 83 ARG A CA 1
ATOM 627 C C . ARG A 1 83 ? -9.960 1.668 2.239 1.00 90.50 83 ARG A C 1
ATOM 629 O O . ARG A 1 83 ? -10.475 2.302 1.320 1.00 90.50 83 ARG A O 1
ATOM 636 N N . TYR A 1 84 ? -10.457 1.647 3.471 1.00 90.38 84 TYR A N 1
ATOM 637 C CA . TYR A 1 84 ? -11.595 2.440 3.925 1.00 90.38 84 TYR A CA 1
ATOM 638 C C . TYR A 1 84 ? -11.131 3.470 4.945 1.00 90.38 84 TYR A C 1
ATOM 640 O O . TYR A 1 84 ? -10.593 3.109 5.990 1.00 90.38 84 TYR A O 1
ATOM 648 N N . HIS A 1 85 ? -11.375 4.746 4.657 1.00 91.38 85 HIS A N 1
ATOM 649 C CA . HIS A 1 85 ? -11.067 5.816 5.595 1.00 91.38 85 HIS A CA 1
ATOM 650 C C . HIS A 1 85 ? -12.160 5.942 6.659 1.00 91.38 85 HIS A C 1
ATOM 652 O O . HIS A 1 85 ? -13.342 6.052 6.323 1.00 91.38 85 HIS A O 1
ATOM 658 N N . ILE A 1 86 ? -11.775 5.917 7.934 1.00 90.12 86 ILE A N 1
ATOM 659 C CA . ILE A 1 86 ? -12.688 6.012 9.075 1.00 90.12 86 ILE A CA 1
ATOM 660 C C . ILE A 1 86 ? -12.519 7.348 9.795 1.00 90.12 86 ILE A C 1
ATOM 662 O O . ILE A 1 86 ? -11.410 7.823 10.012 1.00 90.12 86 ILE A O 1
ATOM 666 N N . A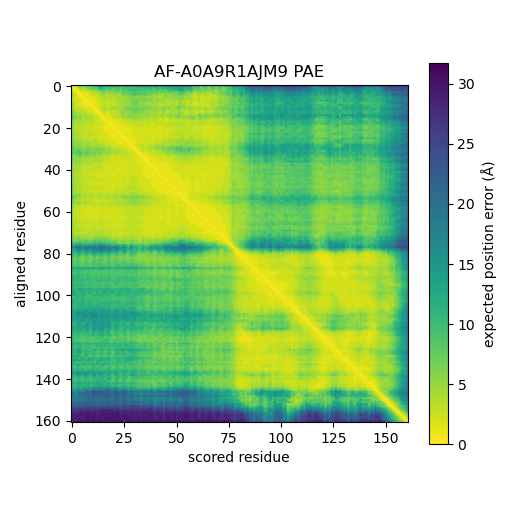SN A 1 87 ? -13.638 7.950 10.199 1.00 90.38 87 ASN A N 1
ATOM 667 C CA . ASN A 1 87 ? -13.642 9.181 10.990 1.00 90.38 87 ASN A CA 1
ATOM 668 C C . ASN A 1 87 ? -13.428 8.878 12.487 1.00 90.38 87 ASN A C 1
ATOM 670 O O . ASN A 1 87 ? -14.315 9.075 13.314 1.00 90.38 87 ASN A O 1
ATOM 674 N N . LEU A 1 88 ? -12.271 8.308 12.803 1.00 87.88 88 LEU A N 1
ATOM 675 C CA . LEU A 1 88 ? -11.790 7.947 14.138 1.00 87.88 88 LEU A CA 1
ATOM 676 C C . LEU A 1 88 ? -10.269 8.034 14.088 1.00 87.88 88 LEU A C 1
ATOM 678 O O . LEU A 1 88 ? -9.732 7.659 13.063 1.00 87.88 88 LEU A O 1
ATOM 682 N N . SER A 1 89 ? -9.583 8.476 15.144 1.00 90.94 89 SER A N 1
ATOM 683 C CA . SER A 1 89 ? -8.115 8.396 15.223 1.00 90.94 89 SER A CA 1
ATOM 684 C C . SER A 1 89 ? -7.696 7.163 16.019 1.00 90.94 89 SER A C 1
ATOM 686 O O . SER A 1 89 ? -8.142 6.974 17.158 1.00 90.94 89 SER A O 1
ATOM 688 N N . VAL A 1 90 ? -6.838 6.328 15.426 1.00 91.75 90 VAL A N 1
ATOM 689 C CA . VAL A 1 90 ? -6.312 5.113 16.066 1.00 91.75 90 VAL A CA 1
ATOM 690 C C . VAL A 1 90 ? -5.545 5.489 17.331 1.00 91.75 90 VAL A C 1
ATOM 692 O O . VAL A 1 90 ? -5.797 4.925 18.390 1.00 91.75 90 VAL A O 1
ATOM 695 N N . PHE A 1 91 ? -4.711 6.523 17.272 1.00 92.38 91 PHE A N 1
ATOM 696 C CA . PHE A 1 91 ? -3.887 6.962 18.401 1.00 92.38 91 PHE A CA 1
ATOM 697 C C . PHE A 1 91 ? -4.703 7.454 19.601 1.00 92.38 91 PHE A C 1
ATOM 699 O O . PHE A 1 91 ? -4.292 7.276 20.744 1.00 92.38 91 PHE A O 1
ATOM 706 N N . THR A 1 92 ? -5.863 8.076 19.363 1.00 88.88 92 THR A N 1
ATOM 707 C CA . THR A 1 92 ? -6.695 8.611 20.454 1.00 88.88 92 THR A CA 1
ATOM 708 C C . THR A 1 92 ? -7.726 7.619 20.967 1.00 88.88 92 THR A C 1
ATOM 710 O O . THR A 1 92 ? -8.107 7.681 22.132 1.00 88.88 92 THR A O 1
ATOM 713 N N . SER A 1 93 ? -8.240 6.747 20.097 1.00 89.88 93 SER A N 1
ATOM 714 C CA . SER A 1 93 ? -9.369 5.871 20.424 1.00 89.88 93 SER A CA 1
ATOM 715 C C . SER A 1 93 ? -8.970 4.409 20.593 1.00 89.88 93 SER A C 1
ATOM 717 O O . SER A 1 93 ? -9.677 3.686 21.282 1.00 89.88 93 SER A O 1
ATOM 719 N N . LEU A 1 94 ? -7.868 3.968 19.985 1.00 90.81 94 LEU A N 1
ATOM 720 C CA . LEU A 1 94 ? -7.368 2.590 20.006 1.00 90.81 94 LEU A CA 1
ATOM 721 C C . LEU A 1 94 ? -5.851 2.545 20.304 1.00 90.81 94 LEU A C 1
ATOM 723 O O . LEU A 1 94 ? -5.110 1.890 19.569 1.00 90.81 94 LEU A O 1
ATOM 727 N N . PRO A 1 95 ? -5.357 3.212 21.368 1.00 91.31 95 PRO A N 1
ATOM 728 C CA . PRO A 1 95 ? -3.920 3.290 21.642 1.00 91.31 95 PRO A CA 1
ATOM 729 C C . PRO A 1 95 ? -3.290 1.911 21.863 1.00 91.31 95 PRO A C 1
ATOM 731 O O . PRO A 1 95 ? -2.183 1.675 21.395 1.00 91.31 95 PRO A O 1
ATOM 734 N N . ASP A 1 96 ? -4.009 0.978 22.494 1.00 91.56 96 ASP A N 1
ATOM 735 C CA . ASP A 1 96 ? -3.509 -0.379 22.756 1.00 91.56 96 ASP A CA 1
ATOM 736 C C . ASP A 1 96 ? -3.361 -1.205 21.470 1.00 91.56 96 ASP A C 1
ATOM 738 O O . ASP A 1 96 ? -2.503 -2.081 21.386 1.00 91.56 96 ASP A O 1
ATOM 742 N N . MET A 1 97 ? -4.170 -0.920 20.444 1.00 90.44 97 MET A N 1
ATOM 743 C CA . MET A 1 97 ? -4.026 -1.566 19.136 1.00 90.44 97 MET A CA 1
ATOM 744 C C . MET A 1 97 ? -2.714 -1.156 18.476 1.00 90.44 97 MET A C 1
ATOM 746 O O . MET A 1 97 ? -2.008 -2.004 17.946 1.00 90.44 97 MET A O 1
ATOM 750 N N . TRP A 1 98 ? -2.387 0.134 18.535 1.00 91.69 98 TRP A N 1
ATOM 751 C CA . TRP A 1 98 ? -1.141 0.657 17.986 1.00 91.69 98 TRP A CA 1
ATOM 752 C C . TRP A 1 98 ? 0.080 0.264 18.833 1.00 91.69 98 TRP A C 1
ATOM 754 O O . TRP A 1 98 ? 1.098 -0.149 18.291 1.00 91.69 98 TRP A O 1
ATOM 764 N N . ALA A 1 99 ? -0.014 0.365 20.161 1.00 92.25 99 ALA A N 1
ATOM 765 C CA . ALA A 1 99 ? 1.135 0.210 21.051 1.00 92.25 99 ALA A CA 1
ATOM 766 C C . ALA A 1 99 ? 1.503 -1.251 21.351 1.00 92.25 99 ALA A C 1
ATOM 768 O O . ALA A 1 99 ? 2.682 -1.557 21.523 1.00 92.25 99 ALA A O 1
ATOM 769 N N . ILE A 1 100 ? 0.509 -2.137 21.481 1.00 92.69 100 ILE A N 1
ATOM 770 C CA . ILE A 1 100 ? 0.702 -3.527 21.933 1.00 92.69 100 ILE A CA 1
ATOM 771 C C . ILE A 1 100 ? -0.100 -4.545 21.109 1.00 92.69 100 ILE A C 1
ATOM 773 O O . ILE A 1 100 ? -0.353 -5.652 21.582 1.00 92.69 100 ILE A O 1
ATOM 777 N N . GLU A 1 101 ? -0.514 -4.177 19.892 1.00 91.00 101 GLU A N 1
ATOM 778 C CA . GLU A 1 101 ? -1.227 -5.052 18.946 1.00 91.00 101 GLU A CA 1
ATOM 779 C C . GLU A 1 101 ? -2.533 -5.647 19.514 1.00 91.00 101 GLU A C 1
ATOM 781 O O . GLU A 1 101 ? -2.974 -6.737 19.135 1.00 91.00 101 GLU A O 1
ATOM 786 N N . GLN A 1 102 ? -3.196 -4.936 20.436 1.00 90.38 102 GLN A N 1
ATOM 787 C CA . GLN A 1 102 ? -4.461 -5.398 21.000 1.00 90.38 102 GLN A CA 1
ATOM 788 C C . GLN A 1 102 ? -5.554 -5.461 19.924 1.00 90.38 102 GLN A C 1
ATOM 790 O O . GLN A 1 102 ? -5.926 -4.459 19.309 1.00 90.38 102 GLN A O 1
ATOM 795 N N . LEU A 1 103 ? -6.136 -6.648 19.748 1.00 91.25 103 LEU A N 1
ATOM 796 C CA . LEU A 1 103 ? -7.236 -6.859 18.814 1.00 91.25 103 LEU A CA 1
ATOM 797 C C . LEU A 1 103 ? -8.559 -6.352 19.396 1.00 91.25 103 LEU A C 1
ATOM 799 O O . LEU A 1 103 ? -8.980 -6.764 20.479 1.00 91.25 103 LEU A O 1
ATOM 803 N N . PHE A 1 104 ? -9.263 -5.525 18.624 1.00 89.88 104 PHE A N 1
ATOM 804 C CA . PHE A 1 104 ? -10.613 -5.065 18.945 1.00 89.88 104 PHE A CA 1
ATOM 805 C C . PHE A 1 104 ? -11.642 -5.665 17.978 1.00 89.88 104 PHE A C 1
ATOM 807 O O . PHE A 1 104 ? -11.384 -5.745 16.772 1.00 89.88 104 PHE A O 1
ATOM 814 N N . PRO A 1 105 ? -12.834 -6.067 18.459 1.00 89.75 105 PRO A N 1
ATOM 815 C CA . PRO A 1 105 ? -13.924 -6.443 17.573 1.00 89.75 105 PRO A CA 1
ATOM 816 C C . PRO A 1 105 ? -14.405 -5.223 16.778 1.00 89.75 105 PRO A C 1
ATOM 818 O O . PRO A 1 105 ? -14.921 -4.254 17.341 1.00 89.75 105 PRO A O 1
ATOM 821 N N . ILE A 1 106 ? -14.269 -5.291 15.455 1.00 88.06 106 ILE A N 1
ATOM 822 C CA . ILE A 1 106 ? -14.740 -4.262 14.528 1.00 88.06 106 ILE A CA 1
ATOM 823 C C .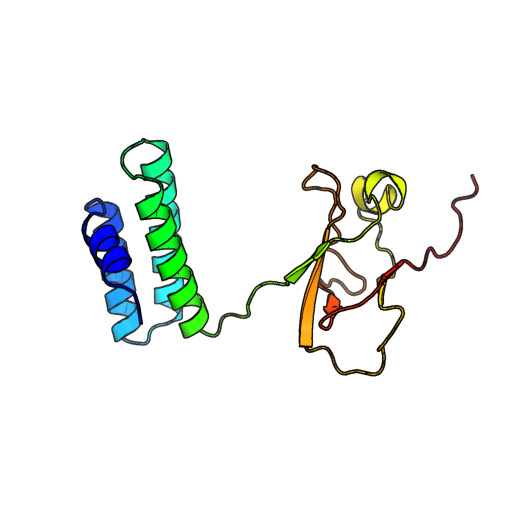 ILE A 1 106 ? -15.745 -4.900 13.579 1.00 88.06 106 ILE A C 1
ATOM 825 O O . ILE A 1 106 ? -15.429 -5.866 12.883 1.00 88.06 106 ILE A O 1
ATOM 829 N N . ILE A 1 107 ? -16.962 -4.358 13.560 1.00 85.81 107 ILE A N 1
ATOM 830 C CA . ILE A 1 107 ? -18.048 -4.844 12.709 1.00 85.81 107 ILE A CA 1
ATOM 831 C C . ILE A 1 107 ? -18.776 -3.673 12.038 1.00 85.81 107 ILE A C 1
ATOM 833 O O . ILE A 1 107 ? -18.861 -2.582 12.608 1.00 85.81 107 ILE A O 1
ATOM 837 N N . PRO A 1 108 ? -19.343 -3.865 10.837 1.00 84.38 108 PRO A N 1
ATOM 838 C CA . PRO A 1 108 ? -20.274 -2.894 10.280 1.00 84.38 108 PRO A CA 1
ATOM 839 C C . PRO A 1 108 ? -21.541 -2.778 11.143 1.00 84.38 108 PRO A C 1
ATOM 841 O O . PRO A 1 108 ? -22.058 -3.779 11.634 1.00 84.38 108 PRO A O 1
ATOM 844 N N . ILE A 1 109 ? -22.083 -1.568 11.294 1.00 84.88 109 ILE A N 1
ATOM 845 C CA . ILE A 1 109 ? -23.333 -1.323 12.046 1.00 84.88 109 ILE A CA 1
ATOM 846 C C . ILE A 1 109 ? -24.551 -1.850 11.288 1.00 84.88 109 ILE A C 1
ATOM 848 O O . ILE A 1 109 ? -25.549 -2.261 11.875 1.00 84.88 109 ILE A O 1
ATOM 852 N N . GLN A 1 110 ? -24.495 -1.793 9.961 1.00 82.94 110 GLN A N 1
ATOM 853 C CA . GLN A 1 110 ? -25.629 -2.049 9.084 1.00 82.94 110 GLN A CA 1
ATOM 854 C C . GLN A 1 110 ? -25.285 -3.139 8.077 1.00 82.94 110 GLN A C 1
ATOM 856 O O . GLN A 1 110 ? -24.114 -3.399 7.801 1.00 82.94 110 GLN A O 1
ATOM 861 N N . ARG A 1 111 ? -26.332 -3.739 7.490 1.00 82.25 111 ARG A N 1
ATOM 862 C CA . ARG A 1 111 ? -26.227 -4.674 6.356 1.00 82.25 111 ARG A CA 1
ATOM 863 C C . ARG A 1 111 ? -25.403 -5.940 6.669 1.00 82.25 111 ARG A C 1
ATOM 865 O O . ARG A 1 111 ? -24.835 -6.555 5.775 1.00 82.25 111 ARG A O 1
ATOM 872 N N . LEU A 1 112 ? -25.409 -6.371 7.936 1.00 84.19 112 LEU A N 1
ATOM 873 C CA . LEU A 1 112 ? -24.743 -7.594 8.420 1.00 84.19 112 LEU A CA 1
ATOM 874 C C . LEU A 1 112 ? -25.271 -8.886 7.771 1.00 84.19 112 LEU A C 1
ATOM 876 O O . LEU A 1 112 ? -24.567 -9.888 7.738 1.00 84.19 112 LEU A O 1
ATOM 880 N N . GLN A 1 113 ? -26.504 -8.865 7.256 1.00 85.00 113 GLN A N 1
ATOM 881 C CA . GLN A 1 113 ? -27.130 -10.012 6.587 1.00 85.00 113 GLN A CA 1
ATOM 882 C C . GLN A 1 113 ? -26.802 -10.089 5.087 1.00 85.00 113 GLN A C 1
ATOM 884 O O . GLN A 1 113 ? -27.236 -11.008 4.397 1.00 85.00 113 GLN A O 1
ATOM 889 N N . GLU A 1 114 ? -26.051 -9.126 4.548 1.00 85.94 114 GLU A N 1
ATOM 890 C CA . GLU A 1 114 ? -25.690 -9.113 3.136 1.00 85.94 114 GLU A CA 1
ATOM 891 C C . GLU A 1 114 ? -24.310 -9.750 2.903 1.00 85.94 114 GLU A C 1
ATOM 893 O O . GLU A 1 114 ? -23.307 -9.309 3.448 1.00 85.94 114 GLU A O 1
ATOM 898 N N . ARG A 1 115 ? -24.243 -10.757 2.022 1.00 84.81 115 ARG A N 1
ATOM 899 C CA . ARG A 1 115 ? -23.036 -11.559 1.707 1.00 84.81 115 ARG A CA 1
ATOM 900 C C . ARG A 1 115 ? -21.837 -10.761 1.145 1.00 84.81 115 ARG A C 1
ATOM 902 O O . ARG A 1 115 ? -21.850 -10.629 -0.069 1.00 84.81 115 ARG A O 1
ATOM 909 N N . PRO A 1 116 ? -20.779 -10.389 1.885 1.00 85.25 116 PRO A N 1
ATOM 910 C CA . PRO A 1 116 ? -19.663 -9.498 1.489 1.00 85.25 116 PRO A CA 1
ATOM 911 C C . PRO A 1 116 ? -19.161 -9.563 0.029 1.00 85.25 116 PRO A C 1
ATOM 913 O O . PRO A 1 116 ? -19.190 -10.617 -0.600 1.00 85.25 116 PRO A O 1
ATOM 916 N N . ALA A 1 117 ? -18.739 -8.420 -0.525 1.00 84.81 117 ALA A N 1
ATOM 917 C CA . ALA A 1 117 ? -18.306 -8.282 -1.925 1.00 84.81 117 ALA A CA 1
ATOM 918 C C . ALA A 1 117 ? -16.819 -7.945 -2.086 1.00 84.81 117 ALA A C 1
ATOM 920 O O . ALA A 1 117 ? -16.268 -8.202 -3.149 1.00 84.81 117 ALA A O 1
ATOM 921 N N . VAL A 1 118 ? -16.200 -7.336 -1.075 1.00 87.75 118 VAL A N 1
ATOM 922 C CA . VAL A 1 118 ? -14.809 -6.878 -1.128 1.00 87.75 118 VAL A CA 1
ATOM 923 C C . VAL A 1 118 ? -14.163 -7.088 0.225 1.00 87.75 118 VAL A C 1
ATOM 925 O O . VAL A 1 118 ? -14.817 -6.886 1.243 1.00 87.75 118 VAL A O 1
ATOM 928 N N . ASP A 1 119 ? -12.888 -7.437 0.245 1.00 90.19 119 ASP A N 1
ATOM 929 C CA . ASP A 1 119 ? -12.102 -7.366 1.468 1.00 90.19 119 ASP A CA 1
ATOM 930 C C . ASP A 1 119 ? -11.587 -5.941 1.660 1.00 90.19 119 ASP A C 1
ATOM 932 O O . ASP A 1 119 ? -11.311 -5.230 0.688 1.00 90.19 119 ASP A O 1
ATOM 936 N N . GLY A 1 120 ? -11.477 -5.490 2.906 1.00 90.69 120 GLY A N 1
ATOM 937 C CA . GLY A 1 120 ? -10.967 -4.159 3.187 1.00 90.69 120 GLY A CA 1
ATOM 938 C C . GLY A 1 120 ? -10.236 -4.008 4.506 1.00 90.69 120 GLY A C 1
ATOM 939 O O . GLY A 1 120 ? -10.447 -4.755 5.458 1.00 90.69 120 GLY A O 1
ATOM 940 N N . VAL A 1 121 ? -9.372 -3.004 4.530 1.00 93.38 121 VAL A N 1
ATOM 941 C CA . VAL A 1 121 ? -8.617 -2.545 5.699 1.00 93.38 121 VAL A CA 1
ATOM 942 C C . VAL A 1 121 ? -9.090 -1.152 6.078 1.00 93.38 121 VAL A C 1
ATOM 944 O O . VAL A 1 121 ? -9.570 -0.402 5.222 1.00 93.38 121 VAL A O 1
ATOM 947 N N . LEU A 1 122 ? -8.964 -0.794 7.352 1.00 92.75 122 LEU A N 1
ATOM 948 C CA . LEU A 1 122 ? -9.380 0.521 7.829 1.00 92.75 122 LEU A CA 1
ATOM 949 C C . LEU A 1 122 ? -8.156 1.413 7.981 1.00 92.75 122 LEU A C 1
ATOM 951 O O . LEU A 1 122 ? -7.094 0.971 8.405 1.00 92.75 122 LEU A O 1
ATOM 955 N N . SER A 1 123 ? -8.279 2.677 7.618 1.00 94.06 123 SER A N 1
ATOM 956 C CA . SER A 1 123 ? -7.265 3.691 7.896 1.00 94.06 123 SER A CA 1
ATOM 957 C C . SER A 1 123 ? -7.956 4.908 8.453 1.00 94.06 123 SER A C 1
ATOM 959 O O . SER A 1 123 ? -9.026 5.275 7.977 1.00 94.06 123 SER A O 1
ATOM 961 N N . ASP A 1 124 ? -7.393 5.510 9.482 1.00 94.00 124 ASP A N 1
ATOM 962 C CA . ASP A 1 124 ? -7.900 6.772 9.968 1.00 94.00 124 ASP A CA 1
ATOM 963 C C . ASP A 1 124 ? -7.581 7.920 8.996 1.00 94.00 124 ASP A C 1
ATOM 965 O O . ASP A 1 124 ? -7.166 7.724 7.846 1.00 94.00 124 ASP A O 1
ATOM 969 N N . LEU A 1 125 ? -7.905 9.132 9.436 1.00 93.81 125 LEU A N 1
ATOM 970 C CA . LEU A 1 125 ? -7.654 10.374 8.713 1.00 93.81 125 LEU A CA 1
ATOM 971 C C . LEU A 1 125 ? -6.381 11.080 9.198 1.00 93.81 125 LEU A C 1
ATOM 973 O O . LEU A 1 125 ? -6.161 12.239 8.847 1.00 93.81 125 LEU A O 1
ATOM 977 N N . THR A 1 126 ? -5.575 10.433 10.041 1.00 92.62 126 THR A N 1
ATOM 978 C CA . THR A 1 126 ? -4.297 10.998 10.469 1.00 92.62 126 THR A CA 1
ATOM 979 C C . THR A 1 126 ? -3.267 10.867 9.348 1.00 92.62 126 THR A C 1
ATOM 981 O O . THR A 1 126 ? -3.421 10.083 8.413 1.00 92.62 126 THR A O 1
ATOM 984 N N . CYS A 1 127 ? -2.211 11.676 9.414 1.00 94.31 127 CYS A N 1
ATOM 985 C CA . CYS A 1 127 ? -1.133 11.644 8.423 1.00 94.31 127 CYS A CA 1
ATOM 986 C C . CYS A 1 127 ? -0.110 10.529 8.682 1.00 94.31 127 CYS A C 1
ATOM 988 O O . CYS A 1 127 ? 0.885 10.449 7.963 1.00 94.31 127 CYS A O 1
ATOM 990 N N . ASP A 1 128 ? -0.311 9.723 9.722 1.00 93.88 128 ASP A N 1
ATOM 991 C CA . ASP A 1 128 ? 0.619 8.677 10.116 1.00 93.88 128 ASP A CA 1
ATOM 992 C C . ASP A 1 128 ? 0.221 7.345 9.463 1.00 93.88 128 ASP A C 1
ATOM 994 O O . ASP A 1 128 ? -0.946 6.951 9.482 1.00 93.88 128 ASP A O 1
ATOM 998 N N . SER A 1 129 ? 1.186 6.642 8.863 1.00 91.88 1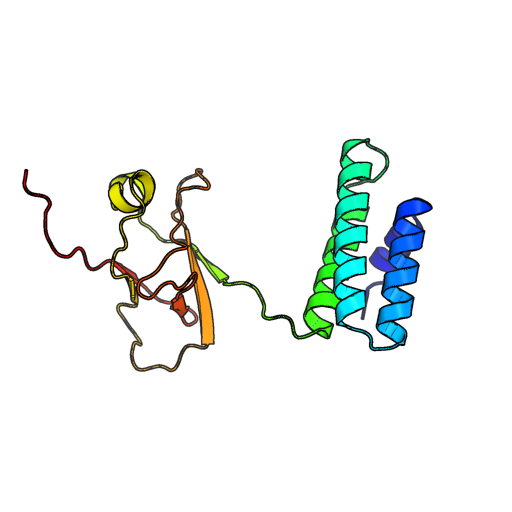29 SER A N 1
ATOM 999 C CA . SER A 1 129 ? 0.944 5.345 8.220 1.00 91.88 129 SER A CA 1
ATOM 1000 C C . SER A 1 129 ? 0.520 4.249 9.199 1.00 91.88 129 SER A C 1
ATOM 1002 O O . SER A 1 129 ? -0.078 3.258 8.764 1.00 91.88 129 SER A O 1
ATOM 1004 N N . ASP A 1 130 ? 0.809 4.432 10.490 1.00 92.81 130 ASP A N 1
ATOM 1005 C CA . ASP A 1 130 ? 0.405 3.542 11.577 1.00 92.81 130 ASP A CA 1
ATOM 1006 C C . ASP A 1 130 ? -1.042 3.792 12.026 1.00 92.81 130 ASP A C 1
ATOM 1008 O O . ASP A 1 130 ? -1.613 2.981 12.756 1.00 92.81 130 ASP A O 1
ATOM 1012 N N . GLY A 1 131 ? -1.684 4.858 11.533 1.00 93.62 131 GLY A N 1
ATOM 1013 C CA . GLY A 1 131 ? -3.113 5.135 11.682 1.00 93.62 131 GLY A CA 1
ATOM 1014 C C . GLY A 1 131 ? -3.994 4.163 10.888 1.00 93.62 131 GLY A C 1
ATOM 1015 O O . GLY A 1 131 ? -4.880 4.569 10.138 1.00 93.62 131 GLY A O 1
ATOM 1016 N N . LYS A 1 132 ? -3.748 2.855 10.983 1.00 93.81 132 LYS A N 1
ATOM 1017 C CA . LYS A 1 132 ? -4.463 1.812 10.241 1.00 93.81 132 LYS A CA 1
ATOM 1018 C C . LYS A 1 132 ? -4.845 0.637 11.128 1.00 93.81 132 LYS A C 1
ATOM 1020 O O . LYS A 1 132 ? -4.188 0.330 12.111 1.00 93.81 132 LYS A O 1
ATOM 1025 N N . VAL A 1 133 ? -5.906 -0.048 10.717 1.00 92.00 133 VAL A N 1
ATOM 1026 C CA . VAL A 1 133 ? -6.308 -1.341 11.259 1.00 92.00 133 VAL A CA 1
ATOM 1027 C C . VAL A 1 133 ? -6.231 -2.373 10.145 1.00 92.00 133 VAL A C 1
ATOM 1029 O O . VAL A 1 133 ? -7.056 -2.380 9.224 1.00 92.00 133 VAL A O 1
ATOM 1032 N N . ASP A 1 134 ? -5.220 -3.228 10.235 1.00 91.25 134 ASP A N 1
ATOM 1033 C CA . ASP A 1 134 ? -4.925 -4.313 9.298 1.00 91.25 134 ASP A CA 1
ATOM 1034 C C . ASP A 1 134 ? -4.764 -5.676 9.991 1.00 91.25 134 ASP A C 1
ATOM 1036 O O . ASP A 1 134 ? -4.417 -6.658 9.341 1.00 91.25 134 ASP A O 1
ATOM 1040 N N . GLN A 1 135 ? -5.092 -5.761 11.284 1.00 91.50 135 GLN A N 1
ATOM 1041 C CA . GLN A 1 135 ? -5.213 -7.011 12.028 1.00 91.50 135 GLN A CA 1
ATOM 1042 C C . GLN A 1 135 ? -6.602 -7.131 12.653 1.00 91.50 135 GLN A C 1
ATOM 1044 O O . GLN A 1 135 ? -7.074 -6.245 13.369 1.00 91.50 135 GLN A O 1
ATOM 1049 N N . PHE A 1 136 ? -7.263 -8.256 12.393 1.00 91.38 136 PHE A N 1
ATOM 1050 C CA . PHE A 1 136 ? -8.620 -8.529 12.850 1.00 91.38 136 PHE A CA 1
ATOM 1051 C C . PHE A 1 136 ? -8.706 -9.887 13.551 1.00 91.38 136 PHE A C 1
ATOM 1053 O O . PHE A 1 136 ? -7.911 -10.802 13.313 1.00 91.38 136 PHE A O 1
ATOM 1060 N N . ILE A 1 137 ? -9.720 -10.028 14.410 1.00 90.00 137 ILE A N 1
ATOM 1061 C CA . ILE A 1 137 ? -9.991 -11.258 15.165 1.00 90.00 137 ILE A CA 1
ATOM 1062 C C . ILE A 1 137 ? -10.020 -12.473 14.228 1.00 90.00 137 ILE A C 1
ATOM 1064 O O . ILE A 1 137 ? -10.649 -12.455 13.168 1.00 90.00 137 ILE A O 1
ATOM 1068 N N . GLY A 1 138 ? -9.353 -13.549 14.650 1.00 89.62 138 GLY A N 1
ATOM 1069 C CA . GLY A 1 138 ? -9.206 -14.770 13.856 1.00 89.62 138 GLY A CA 1
ATOM 1070 C C . GLY A 1 138 ? -8.011 -14.755 12.900 1.00 89.62 138 GLY A C 1
ATOM 1071 O O . GLY A 1 138 ? -8.011 -15.530 11.949 1.00 89.62 138 GLY A O 1
ATOM 1072 N N . GLY A 1 139 ? -7.020 -13.885 13.132 1.00 89.50 139 GLY A N 1
ATOM 1073 C CA . GLY A 1 139 ? -5.777 -13.837 12.351 1.00 89.50 139 GLY A CA 1
ATOM 1074 C C . GLY A 1 139 ? -5.974 -13.314 10.929 1.00 89.50 139 GLY A C 1
ATOM 1075 O O . GLY A 1 139 ? -5.230 -13.681 10.024 1.00 89.50 139 GLY A O 1
ATOM 1076 N N . ARG A 1 140 ? -7.017 -12.507 10.708 1.00 90.50 140 ARG A N 1
ATOM 1077 C CA . ARG A 1 140 ? -7.338 -11.954 9.390 1.00 90.50 140 ARG A CA 1
ATOM 1078 C C . ARG A 1 140 ? -6.620 -10.627 9.188 1.00 90.50 140 ARG A C 1
ATOM 1080 O O . ARG A 1 140 ? -6.559 -9.822 10.111 1.00 90.50 140 ARG A O 1
ATOM 1087 N N . SER A 1 141 ? -6.170 -10.378 7.962 1.00 91.81 141 SER A N 1
ATOM 1088 C CA . SER A 1 141 ? -5.554 -9.109 7.551 1.00 91.81 141 SER A CA 1
ATOM 1089 C C . SER A 1 141 ? -6.536 -8.121 6.906 1.00 91.81 141 SER A C 1
ATOM 1091 O O . SER A 1 141 ? -6.163 -7.024 6.502 1.00 91.81 141 SER A O 1
ATOM 1093 N N . SER A 1 142 ? -7.805 -8.509 6.770 1.00 91.94 142 SER A N 1
ATOM 1094 C CA . SER A 1 142 ? -8.870 -7.687 6.198 1.00 91.94 142 SER A CA 1
ATOM 1095 C C . SER A 1 142 ? -10.244 -8.116 6.718 1.00 91.94 142 SER A C 1
ATOM 1097 O O . SER A 1 142 ? -10.441 -9.242 7.193 1.00 91.94 142 SER A O 1
ATOM 1099 N N . LEU A 1 143 ? -11.207 -7.200 6.638 1.00 89.88 143 LEU A N 1
ATOM 1100 C CA . LEU A 1 143 ? -12.613 -7.474 6.894 1.00 89.88 143 LEU A CA 1
ATOM 1101 C C . LEU A 1 143 ? -13.340 -7.759 5.582 1.00 89.88 143 LEU A C 1
ATOM 1103 O O . LEU A 1 143 ? -13.163 -7.009 4.621 1.00 89.88 143 LEU A O 1
ATOM 1107 N N . PRO A 1 144 ? -14.233 -8.760 5.556 1.00 88.56 144 PRO A N 1
ATOM 1108 C CA . PRO A 1 144 ? -15.126 -8.952 4.434 1.00 88.56 144 PRO A CA 1
ATOM 1109 C C . PRO A 1 144 ? -16.233 -7.896 4.517 1.00 88.56 144 PRO A C 1
ATOM 1111 O O . PRO A 1 144 ? -17.090 -7.903 5.404 1.00 88.56 144 PRO A O 1
ATOM 1114 N N . LEU A 1 145 ? -16.191 -6.959 3.583 1.00 85.44 145 LEU A N 1
ATOM 1115 C CA . LEU A 1 145 ? -17.005 -5.758 3.531 1.00 85.44 145 LEU A CA 1
ATOM 1116 C C . LEU A 1 145 ? -17.786 -5.675 2.225 1.00 85.44 145 LEU A C 1
ATOM 1118 O O . LEU A 1 145 ? -17.828 -6.557 1.365 1.00 85.44 145 LEU A O 1
ATOM 1122 N N . ARG A 1 146 ? -18.476 -4.561 2.091 1.00 83.19 146 ARG A N 1
ATOM 1123 C CA . ARG A 1 146 ? -19.294 -4.203 0.947 1.00 83.19 146 ARG A CA 1
ATOM 1124 C C . ARG A 1 146 ? -19.111 -2.701 0.682 1.00 83.19 146 ARG A C 1
ATOM 1126 O O . ARG A 1 146 ? -18.409 -2.002 1.413 1.00 83.19 146 ARG A O 1
ATOM 1133 N N . SER A 1 147 ? -19.744 -2.175 -0.365 1.00 70.56 147 SER A N 1
ATOM 1134 C CA . SER A 1 147 ? -19.709 -0.743 -0.702 1.00 70.56 147 SER A CA 1
ATOM 1135 C C . SER A 1 147 ? -20.670 0.101 0.156 1.00 70.56 147 SER A C 1
ATOM 1137 O O . SER A 1 147 ? -21.875 -0.165 0.147 1.00 70.56 147 SER A O 1
ATOM 1139 N N . ASN A 1 148 ? -20.155 1.151 0.810 1.00 67.69 148 ASN A N 1
ATOM 1140 C CA . ASN A 1 148 ? -20.871 2.125 1.662 1.00 67.69 148 ASN A CA 1
ATOM 1141 C C . ASN A 1 148 ? -21.388 1.558 3.001 1.00 67.69 148 ASN A C 1
ATOM 1143 O O . ASN A 1 148 ? -22.531 1.108 3.093 1.00 67.69 148 ASN A O 1
ATOM 1147 N N . PHE A 1 149 ? -20.534 1.580 4.033 1.00 68.50 149 PHE A N 1
ATOM 1148 C CA . PHE A 1 149 ? -20.809 1.059 5.380 1.00 68.50 149 PHE A CA 1
ATOM 1149 C C . PHE A 1 149 ? -20.294 2.024 6.440 1.00 68.50 149 PHE A C 1
ATOM 1151 O O . PHE A 1 149 ? -19.343 2.764 6.203 1.00 68.50 149 PHE A O 1
ATOM 1158 N N . VAL A 1 150 ? -20.906 1.962 7.620 1.00 67.38 150 VAL A N 1
ATOM 1159 C CA . VAL A 1 150 ? -20.416 2.607 8.840 1.00 67.38 150 VAL A CA 1
ATOM 1160 C C . VAL A 1 150 ? -19.968 1.511 9.799 1.00 67.38 150 VAL A C 1
ATOM 1162 O O . VAL A 1 150 ? -20.663 0.503 9.952 1.00 67.38 150 VAL A O 1
ATOM 1165 N N . PHE A 1 151 ? -18.815 1.703 10.432 1.00 69.75 151 PHE A N 1
ATOM 1166 C CA . PHE A 1 151 ? -18.250 0.769 11.401 1.00 69.75 151 PHE A CA 1
ATOM 1167 C C . PHE A 1 151 ? -18.647 1.141 12.825 1.00 69.75 151 PHE A C 1
ATOM 1169 O O . PHE A 1 151 ? -18.719 2.320 13.166 1.00 69.75 151 PHE A O 1
ATOM 1176 N N . LEU A 1 152 ? -18.858 0.123 13.659 1.00 62.75 152 LEU A N 1
ATOM 1177 C CA . LEU A 1 152 ? -18.823 0.248 15.108 1.00 62.75 152 LEU A CA 1
ATOM 1178 C C . LEU A 1 152 ? -17.643 -0.565 15.611 1.00 62.75 152 LEU A C 1
ATOM 1180 O O . LEU A 1 152 ? -17.554 -1.773 15.380 1.00 62.75 152 LEU A O 1
ATOM 1184 N N . THR A 1 153 ? -16.763 0.106 16.338 1.00 58.69 153 THR A N 1
ATOM 1185 C CA . THR A 1 153 ? -15.790 -0.575 17.179 1.00 58.69 153 THR A CA 1
ATOM 1186 C C . THR A 1 153 ? -16.489 -0.906 18.488 1.00 58.69 153 THR A C 1
ATOM 1188 O O . THR A 1 153 ? -16.892 -0.007 19.231 1.00 58.69 153 THR A O 1
ATOM 1191 N N . LEU A 1 154 ? -16.697 -2.197 18.756 1.00 57.03 154 LEU A N 1
ATOM 1192 C CA . LEU A 1 154 ? -17.225 -2.639 20.042 1.00 57.03 154 LEU A CA 1
ATOM 1193 C C . LEU A 1 154 ? -16.088 -2.553 21.056 1.00 57.03 154 LEU A C 1
ATOM 1195 O O . LEU A 1 154 ? -15.311 -3.489 21.233 1.00 57.03 154 LEU A O 1
ATOM 1199 N N . PHE A 1 155 ? -16.002 -1.409 21.727 1.00 57.12 155 PHE A N 1
ATOM 1200 C CA . PHE A 1 155 ? -15.220 -1.276 22.944 1.00 57.12 155 PHE A CA 1
ATOM 1201 C C . PHE A 1 155 ? -15.858 -2.168 24.006 1.00 57.12 155 PHE A C 1
ATOM 1203 O O . PHE A 1 155 ? -16.852 -1.801 24.635 1.00 57.12 155 PHE A O 1
ATOM 1210 N N . ALA A 1 156 ? -15.314 -3.368 24.187 1.00 41.69 156 ALA A N 1
ATOM 1211 C CA . ALA A 1 156 ? -15.659 -4.218 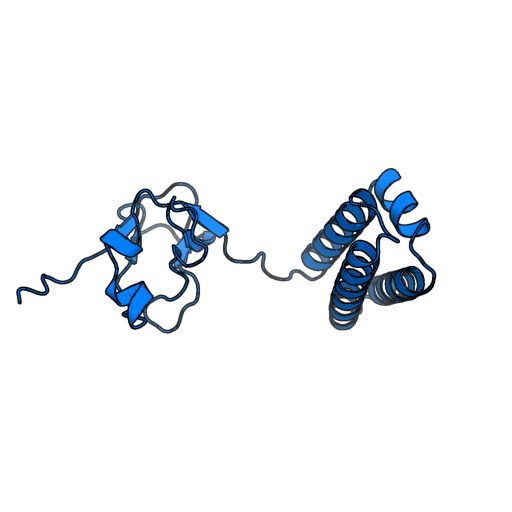25.312 1.00 41.69 156 ALA A CA 1
ATOM 1212 C C . ALA A 1 156 ? -15.084 -3.595 26.596 1.00 41.69 156 ALA A C 1
ATOM 1214 O O . ALA A 1 156 ? -14.071 -4.049 27.096 1.00 41.69 156 ALA A O 1
ATOM 1215 N N . ASN A 1 157 ? -15.754 -2.556 27.107 1.00 38.50 157 ASN A N 1
ATOM 1216 C CA . ASN A 1 157 ? -15.522 -1.882 28.388 1.00 38.50 157 ASN A CA 1
ATOM 1217 C C . ASN A 1 157 ? -14.136 -1.241 28.633 1.00 38.50 157 ASN A C 1
ATOM 1219 O O . ASN A 1 157 ? -13.091 -1.858 28.505 1.00 38.50 157 ASN A O 1
ATOM 1223 N N . LYS A 1 158 ? -14.183 0.009 29.116 1.00 42.75 158 LYS A N 1
ATOM 1224 C CA . LYS A 1 158 ? -13.301 0.611 30.133 1.00 42.75 158 LYS A CA 1
ATOM 1225 C C . LYS A 1 158 ? -12.058 -0.209 30.540 1.00 42.75 158 LYS A C 1
ATOM 1227 O O . LYS A 1 158 ? -12.196 -1.152 31.318 1.00 42.75 158 LYS A O 1
ATOM 1232 N N . ILE A 1 159 ? -10.860 0.311 30.269 1.00 33.91 159 ILE A N 1
ATOM 1233 C CA . ILE A 1 159 ? -9.830 0.304 31.316 1.00 33.91 159 ILE A CA 1
ATOM 1234 C C . ILE A 1 159 ? -10.181 1.477 32.232 1.00 33.91 159 ILE A C 1
ATOM 1236 O O . ILE A 1 159 ? -9.831 2.626 31.992 1.00 33.91 159 ILE A O 1
ATOM 1240 N N . GLY A 1 160 ? -11.020 1.183 33.222 1.00 42.34 160 GLY A N 1
ATOM 1241 C CA . GLY A 1 160 ? -11.043 1.957 34.448 1.00 42.34 160 GLY A CA 1
ATOM 1242 C C . GLY A 1 160 ? -9.859 1.486 35.276 1.00 42.34 160 GLY A C 1
ATOM 1243 O O . GLY A 1 160 ? -9.976 0.468 35.955 1.00 42.34 160 GLY A O 1
ATOM 1244 N N . ILE A 1 161 ? -8.746 2.204 35.165 1.00 36.81 161 ILE A N 1
ATOM 1245 C CA . ILE A 1 161 ? -7.695 2.318 36.178 1.00 36.81 161 ILE A CA 1
ATOM 1246 C C . ILE A 1 161 ? -7.422 3.814 36.311 1.00 36.81 161 ILE A C 1
ATOM 1248 O O . ILE A 1 161 ? -7.323 4.471 35.250 1.00 36.81 161 ILE A O 1
#

Mean predicted aligned error: 8.05 Å

Nearest PDB structures (foldseek):
  3nzq-assembly1_A  TM=7.827E-01  e=6.797E-08  Escherichia coli K-12
  3n2o-assembly2_C  TM=7.647E-01  e=6.006E-08  Vibrio vulnificus YJ016
  3nzp-assembly2_A-2  TM=8.063E-01  e=2.822E-07  Campylobacter jejuni subsp. jejuni NCTC 11168 = ATCC 700819
  8b0x-assembly1_T  TM=7.724E-01  e=9.020E-01  Escherichia coli B
  1yxr-assembly1_A  TM=6.635E-01  e=6.619E-01  Homo sapiens

Foldseek 3Di:
DADPVLVVLLVVDDPVLVVLVVQLVVCVVVVNLVSNLVSLVVSLVVQVVCVVVVNDDPSSNVSSVVVNVVSCVVSVPDDPAAEDEAADFCVVPPVCCLPPVDAWDKDFPDDPVPQADGWHWYAYPDPDPSRTGQAHPPRGRTDRHHPDTHMDTPPPDDPPD

Sequence (161 aa):
MMDPATAYLLDELTDDCRSEYRNLMASAVRGDFETCGLYADQLKRHCAEQFKEGVLGLEHLAAVDGLCEIVARGMGTAEGPRRYHINLSVFTSLPDMWAIEQLFPIIPIQRLQERPAVDGVLSDLTCDSDGKVDQFIGGRSSLPLRSNFVFLTLFANKIGI

pLDDT: mean 85.53, std 12.05, range [33.91, 95.25]

Organism: Triticum turgidum subsp. durum (NCBI:txid4567)

Solvent-accessible surface area (backbone atoms only — not comparable to full-atom values): 9503 Å² total; per-residue (Å²): 136,85,56,73,68,46,53,50,43,57,72,66,44,53,73,70,45,36,51,31,49,51,50,22,52,53,27,52,77,71,66,38,52,72,62,22,52,53,28,41,54,49,29,52,52,52,50,53,51,38,34,76,73,66,77,43,57,71,67,44,52,54,34,49,52,53,50,43,52,52,50,40,62,73,63,65,55,76,78,71,60,44,80,41,79,40,101,52,51,39,75,81,76,38,43,52,37,72,76,68,66,48,75,59,60,70,45,61,74,62,71,80,88,56,85,59,78,42,46,24,27,44,28,30,79,59,95,50,89,75,29,50,48,52,69,38,82,88,84,29,63,50,45,79,32,65,89,89,80,53,76,40,73,58,77,83,66,79,87,85,123

Secondary structure (DSSP, 8-state):
---HHHHHHHTTS-HHHHHHHHHHHHHHHTT-HHHHHHHHHHHHHHHHHHHHTTSS-HHHHHHHHHHHHHHHHHHTPPPPPEEEE-SS-HHHH-HHHHHH-----EEESS-TTS---EEEEEE-SSS-TTSEE--BTTTBSSEEE-SS--EEE--------

Radius of gyration: 20.97 Å; Cα contacts (8 Å, |Δi|>4): 196; chains: 1; bounding box: 47×30×64 Å